Protein AF-A0A1A8N2X5-F1 (afdb_monomer)

Organism: NCBI:txid704102

Sequence (96 aa):
KPASFSGSKEWIGTFEASLVLDYLYDVPCKLVHVRGGGAELEQVAVEELHRHFEKHGSPVMMGGDRDNSSKGILGVCTGTNGSYLLVVDPHYFGSK

Structure (mmCIF, N/CA/C/O backbone):
data_AF-A0A1A8N2X5-F1
#
_entry.id   AF-A0A1A8N2X5-F1
#
loop_
_atom_site.group_PDB
_atom_site.id
_atom_site.type_symbol
_atom_site.label_atom_id
_atom_site.label_alt_id
_atom_site.label_comp_id
_atom_site.label_asym_id
_atom_site.label_entity_id
_atom_site.label_seq_id
_atom_site.pdbx_PDB_ins_code
_atom_site.Cartn_x
_atom_site.Cartn_y
_atom_site.Cartn_z
_atom_site.occupancy
_atom_site.B_iso_or_equiv
_atom_site.auth_seq_id
_atom_site.auth_comp_id
_atom_site.auth_asym_id
_atom_site.auth_atom_id
_atom_site.pdbx_PDB_model_num
ATOM 1 N N . LYS A 1 1 ? 10.037 8.384 -14.016 1.00 89.44 1 LYS A N 1
ATOM 2 C CA . LYS A 1 1 ? 11.401 7.923 -13.639 1.00 89.44 1 LYS A CA 1
ATOM 3 C C . LYS A 1 1 ? 12.298 7.975 -14.886 1.00 89.44 1 LYS A C 1
ATOM 5 O O . LYS A 1 1 ? 11.731 7.946 -15.975 1.00 89.44 1 LYS A O 1
ATOM 10 N N . PRO A 1 2 ? 13.633 8.120 -14.772 1.00 94.38 2 PRO A N 1
ATOM 11 C CA . PRO A 1 2 ? 14.536 8.115 -15.933 1.00 94.38 2 PRO A CA 1
ATOM 12 C C . PRO A 1 2 ? 14.490 6.772 -16.678 1.00 94.38 2 PRO A C 1
ATOM 14 O O . PRO A 1 2 ? 14.111 5.764 -16.091 1.00 94.38 2 PRO A O 1
ATOM 17 N N . ALA A 1 3 ? 14.905 6.735 -17.948 1.00 95.69 3 ALA A N 1
ATOM 18 C CA . ALA A 1 3 ? 14.885 5.501 -18.748 1.00 95.69 3 ALA A CA 1
ATOM 19 C C . ALA A 1 3 ? 15.712 4.360 -18.119 1.00 95.69 3 ALA A C 1
ATOM 21 O O . ALA A 1 3 ? 15.334 3.196 -18.218 1.00 95.69 3 ALA A O 1
ATOM 22 N N . SER A 1 4 ? 16.787 4.701 -17.399 1.00 96.25 4 SER A N 1
ATOM 23 C CA . SER A 1 4 ? 17.631 3.762 -16.646 1.00 96.25 4 SER A CA 1
ATOM 24 C C . SER A 1 4 ? 16.928 3.075 -15.470 1.00 96.25 4 SER A C 1
ATOM 26 O O . SER A 1 4 ? 17.472 2.128 -14.915 1.00 96.25 4 SER A O 1
ATOM 28 N N . PHE A 1 5 ? 15.747 3.553 -15.067 1.00 95.75 5 PHE A N 1
ATOM 29 C CA . PHE A 1 5 ? 14.949 2.938 -14.006 1.00 95.75 5 PHE A CA 1
ATOM 30 C C . PHE A 1 5 ? 1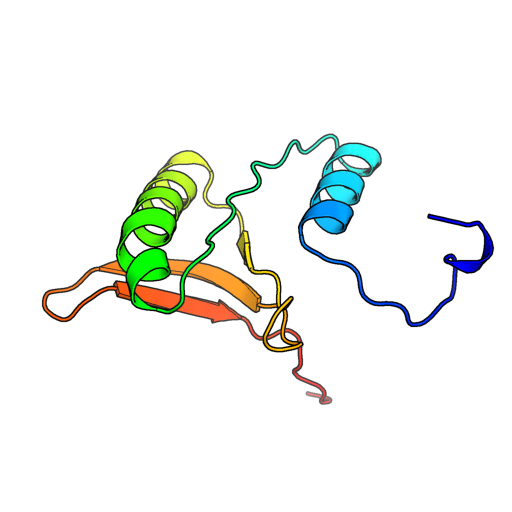4.387 1.577 -14.434 1.00 95.75 5 PHE A C 1
ATOM 32 O O . PHE A 1 5 ? 14.233 0.673 -13.619 1.00 95.75 5 PHE A O 1
ATOM 39 N N . SER A 1 6 ? 14.091 1.409 -15.726 1.00 95.12 6 SER A N 1
ATOM 40 C CA . SER A 1 6 ? 13.607 0.135 -16.250 1.00 95.12 6 SER A CA 1
ATOM 41 C C . SER A 1 6 ? 14.688 -0.939 -16.113 1.00 95.12 6 SER A C 1
ATOM 43 O O . SER A 1 6 ? 15.777 -0.802 -16.667 1.00 95.12 6 SER A O 1
ATOM 45 N N . GLY A 1 7 ? 14.382 -2.019 -15.391 1.00 94.88 7 GLY A N 1
ATOM 46 C CA . GLY A 1 7 ? 15.325 -3.108 -15.113 1.00 94.88 7 GLY A CA 1
ATOM 47 C C . GLY A 1 7 ? 16.303 -2.839 -13.962 1.00 94.88 7 GLY A C 1
ATOM 48 O O . GLY A 1 7 ? 17.190 -3.661 -13.726 1.00 94.88 7 GLY A O 1
ATOM 49 N N . SER A 1 8 ? 16.162 -1.722 -13.239 1.00 96.62 8 SER A N 1
ATOM 50 C CA . SER A 1 8 ? 16.957 -1.452 -12.038 1.00 96.62 8 SER A CA 1
ATOM 51 C C . SER A 1 8 ? 16.469 -2.276 -10.832 1.00 96.62 8 SER A C 1
ATOM 53 O O . SER A 1 8 ? 15.488 -3.016 -10.906 1.00 96.62 8 SER A O 1
ATOM 55 N N . LYS A 1 9 ? 17.184 -2.169 -9.704 1.00 95.00 9 LYS A N 1
ATOM 56 C CA . LYS A 1 9 ? 16.801 -2.752 -8.402 1.00 95.00 9 LYS A CA 1
ATOM 57 C C . LYS A 1 9 ? 16.345 -1.682 -7.404 1.00 95.00 9 LYS A C 1
ATOM 59 O O . LYS A 1 9 ? 16.422 -1.891 -6.197 1.00 95.00 9 LYS A O 1
ATOM 64 N N . GLU A 1 10 ? 15.960 -0.510 -7.900 1.00 93.12 10 GLU A N 1
ATOM 65 C CA . GLU A 1 10 ? 15.472 0.574 -7.052 1.00 93.12 10 GLU A CA 1
ATOM 66 C C . GLU A 1 10 ? 14.109 0.222 -6.451 1.00 93.12 10 GLU A C 1
ATOM 68 O O . GLU A 1 10 ? 13.270 -0.416 -7.090 1.00 93.12 10 GLU A O 1
ATOM 73 N N . TRP A 1 11 ? 13.877 0.658 -5.215 1.00 91.38 11 TRP A N 1
ATOM 74 C CA . TRP A 1 11 ? 12.579 0.512 -4.567 1.00 91.38 11 TRP A CA 1
ATOM 75 C C . TRP A 1 11 ? 11.565 1.528 -5.100 1.00 91.38 11 TRP A C 1
ATOM 77 O O . TRP A 1 11 ? 11.915 2.602 -5.599 1.00 91.38 11 TRP A O 1
ATOM 87 N N . ILE A 1 12 ? 10.289 1.183 -4.953 1.00 93.69 12 ILE A N 1
ATOM 88 C CA . ILE A 1 12 ? 9.154 2.075 -5.191 1.00 93.69 12 ILE A CA 1
ATOM 89 C C . ILE A 1 12 ? 8.345 2.238 -3.907 1.00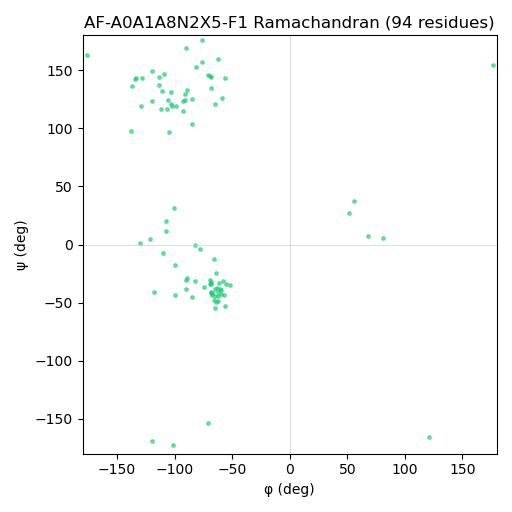 93.69 12 ILE A C 1
ATOM 91 O O . ILE A 1 12 ? 8.292 1.325 -3.081 1.00 93.69 12 ILE A O 1
ATOM 95 N N . GLY A 1 13 ? 7.717 3.399 -3.739 1.00 93.00 13 GLY A N 1
ATOM 96 C CA . GLY A 1 13 ? 6.844 3.686 -2.610 1.00 93.00 13 GLY A CA 1
ATOM 97 C C . GLY A 1 13 ? 5.362 3.576 -2.958 1.00 93.00 13 GLY A C 1
ATOM 98 O O . GLY A 1 13 ? 4.963 3.192 -4.059 1.00 93.00 13 GLY A O 1
ATOM 99 N N . THR A 1 14 ? 4.527 3.974 -1.999 1.00 93.88 14 THR A N 1
ATOM 100 C CA . THR A 1 14 ? 3.066 4.051 -2.160 1.00 93.88 14 THR A CA 1
ATOM 101 C C . THR A 1 14 ? 2.650 5.034 -3.251 1.00 93.88 14 THR A C 1
ATOM 103 O O . THR A 1 14 ? 1.668 4.790 -3.948 1.00 93.88 14 THR A O 1
ATOM 106 N N . PHE A 1 15 ? 3.408 6.120 -3.441 1.00 93.81 15 PHE A N 1
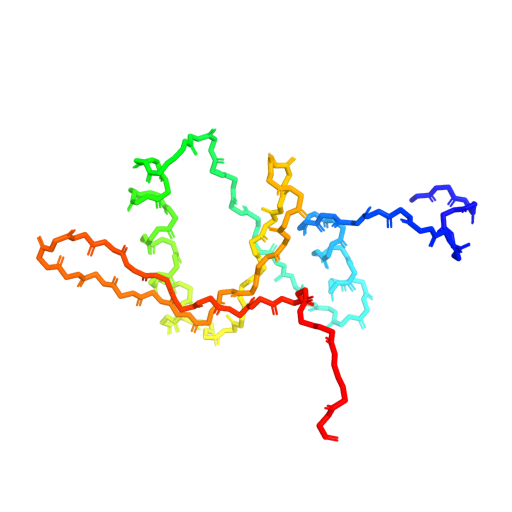ATOM 107 C CA . PHE A 1 15 ? 3.146 7.082 -4.508 1.00 93.81 15 PHE A CA 1
ATOM 108 C C . PHE A 1 15 ? 3.332 6.446 -5.889 1.00 93.81 15 PHE A C 1
ATOM 110 O O . PHE A 1 15 ? 2.391 6.430 -6.681 1.00 93.81 15 PHE A O 1
ATOM 117 N N . GLU A 1 16 ? 4.493 5.850 -6.176 1.00 95.81 16 GLU A N 1
ATOM 118 C CA . GLU A 1 16 ? 4.690 5.154 -7.450 1.00 95.81 16 GLU A CA 1
ATOM 119 C C . GLU A 1 16 ? 3.701 3.999 -7.649 1.00 95.81 16 GLU A C 1
ATOM 121 O O . GLU A 1 16 ? 3.187 3.842 -8.753 1.00 95.81 16 GLU A O 1
ATOM 126 N N . ALA A 1 17 ? 3.382 3.233 -6.599 1.00 95.19 17 ALA A N 1
ATOM 127 C CA . ALA A 1 17 ? 2.383 2.169 -6.683 1.00 95.19 17 ALA A CA 1
ATOM 128 C C . ALA A 1 17 ? 1.000 2.704 -7.097 1.00 95.19 17 ALA A C 1
ATOM 130 O O . ALA A 1 17 ? 0.358 2.115 -7.964 1.00 95.19 17 ALA A O 1
ATOM 131 N N . SER A 1 18 ? 0.569 3.847 -6.545 1.00 96.31 18 SER A N 1
ATOM 132 C CA . SER A 1 18 ? -0.694 4.483 -6.945 1.00 96.31 18 SER A CA 1
ATOM 133 C C . SER A 1 18 ? -0.704 4.917 -8.411 1.00 96.31 18 SER A C 1
ATOM 135 O O . SER A 1 18 ? -1.691 4.683 -9.099 1.00 96.31 18 SER A O 1
ATOM 137 N N . LEU A 1 19 ? 0.405 5.472 -8.912 1.00 96.50 19 LEU A N 1
ATOM 138 C CA . LEU A 1 19 ? 0.527 5.866 -10.318 1.00 96.50 19 LEU A CA 1
ATOM 139 C C . LEU A 1 19 ? 0.460 4.658 -11.258 1.00 96.50 19 LEU A C 1
ATOM 141 O O . LEU A 1 19 ? -0.123 4.749 -12.333 1.00 96.50 19 LEU A O 1
ATOM 145 N N . VAL A 1 20 ? 1.056 3.529 -10.867 1.00 96.31 20 VAL A N 1
ATOM 146 C CA . VAL A 1 20 ? 1.017 2.289 -11.656 1.00 96.31 20 VAL A CA 1
ATOM 147 C C . VAL A 1 20 ? -0.400 1.715 -11.710 1.00 96.31 20 VAL A C 1
ATOM 149 O O . VAL A 1 20 ? -0.828 1.278 -12.775 1.00 96.31 20 VAL A O 1
ATOM 152 N N . LEU A 1 21 ? -1.128 1.727 -10.589 1.00 96.88 21 LEU A N 1
ATOM 153 C CA . LEU A 1 21 ? -2.515 1.257 -10.534 1.00 96.88 21 LEU A CA 1
ATOM 154 C C . LEU A 1 21 ? -3.452 2.119 -11.386 1.00 96.88 21 LEU A C 1
ATOM 156 O O . LEU A 1 21 ? -4.249 1.575 -12.147 1.00 96.88 21 LEU A O 1
ATOM 160 N N . ASP A 1 22 ? -3.310 3.438 -11.304 1.00 96.81 22 ASP A N 1
ATOM 161 C CA . ASP A 1 22 ? -4.081 4.384 -12.110 1.00 96.81 22 ASP A CA 1
ATOM 162 C C . ASP A 1 22 ? -3.770 4.220 -13.608 1.00 96.81 22 ASP A C 1
ATOM 164 O O . ASP A 1 22 ? -4.661 4.000 -14.419 1.00 96.81 22 ASP A O 1
ATOM 168 N N . TYR A 1 23 ? -2.486 4.194 -13.981 1.00 96.50 23 TYR A N 1
ATOM 169 C CA . TYR A 1 23 ? -2.076 4.121 -15.385 1.00 96.50 23 TYR A CA 1
ATOM 170 C C . TYR A 1 23 ? -2.411 2.787 -16.069 1.00 96.50 23 TYR A C 1
ATOM 172 O O . TYR A 1 23 ? -2.790 2.776 -17.240 1.00 96.50 23 TYR A O 1
ATOM 180 N N . LEU A 1 24 ? -2.226 1.655 -15.380 1.00 97.12 24 LEU A N 1
ATOM 181 C CA . LEU A 1 24 ? -2.413 0.330 -15.985 1.00 97.12 24 LEU A CA 1
ATOM 182 C C . LEU A 1 24 ? -3.842 -0.198 -15.863 1.00 97.12 24 LEU A C 1
ATOM 184 O O . LEU A 1 24 ? -4.255 -1.000 -16.701 1.00 97.12 24 LEU A O 1
ATOM 188 N N . TYR A 1 25 ? -4.568 0.202 -14.818 1.00 96.38 25 TYR A N 1
ATOM 189 C CA . TYR A 1 25 ? -5.854 -0.401 -14.468 1.00 96.38 25 TYR A CA 1
ATOM 190 C C . TYR A 1 25 ? -6.979 0.616 -14.243 1.00 96.38 25 TYR A C 1
ATOM 192 O O . TYR A 1 25 ? -8.085 0.186 -13.926 1.00 96.38 25 TYR A O 1
ATOM 200 N N . ASP A 1 26 ? -6.727 1.920 -14.408 1.00 96.06 26 ASP A N 1
ATOM 201 C CA . ASP A 1 26 ? -7.705 2.994 -14.159 1.00 96.06 26 ASP A CA 1
ATOM 202 C C . ASP A 1 26 ? -8.278 2.933 -12.727 1.00 96.06 26 ASP A C 1
ATOM 204 O O . ASP A 1 26 ? -9.470 3.122 -12.478 1.00 96.06 26 ASP A O 1
ATOM 208 N N . VAL A 1 27 ? -7.413 2.585 -11.761 1.00 95.56 27 VAL A N 1
ATOM 209 C CA . VAL A 1 27 ? -7.765 2.478 -10.339 1.00 95.56 27 VAL A CA 1
ATOM 210 C C . VAL A 1 27 ? -7.202 3.681 -9.573 1.00 95.56 27 VAL A C 1
ATOM 212 O O . VAL A 1 27 ? -6.046 3.644 -9.130 1.00 95.56 27 VAL A O 1
ATOM 215 N N . PRO A 1 28 ? -8.010 4.732 -9.338 1.00 92.88 28 PRO A N 1
ATOM 216 C CA . PRO A 1 28 ? -7.567 5.879 -8.563 1.00 92.88 28 PRO A CA 1
ATOM 217 C C . PRO A 1 28 ? -7.378 5.487 -7.095 1.00 92.88 28 PRO A C 1
ATOM 219 O O . PRO A 1 28 ? -8.232 4.850 -6.474 1.00 92.88 28 PRO A O 1
ATOM 222 N N . CYS A 1 29 ? -6.259 5.910 -6.512 1.00 94.56 29 CYS A N 1
ATOM 223 C CA . CYS A 1 29 ? -5.902 5.597 -5.131 1.00 94.56 29 CYS A CA 1
ATOM 224 C C . CYS A 1 29 ? -5.906 6.856 -4.252 1.00 94.56 29 CYS A C 1
ATOM 226 O O . CYS A 1 29 ? -5.469 7.928 -4.668 1.00 94.56 29 CYS A O 1
ATOM 228 N N . LYS A 1 30 ? -6.332 6.716 -2.990 1.00 93.50 30 LYS A N 1
ATOM 229 C CA . LYS A 1 30 ? -6.164 7.756 -1.963 1.00 93.50 30 LYS A CA 1
ATOM 230 C C . LYS A 1 30 ? -4.845 7.529 -1.230 1.00 93.50 30 LYS A C 1
ATOM 232 O O . LYS A 1 30 ? -4.638 6.470 -0.645 1.00 93.50 30 LYS A O 1
ATOM 237 N N . LEU A 1 31 ? -3.984 8.543 -1.200 1.00 92.69 31 LEU A N 1
ATOM 238 C CA . LEU A 1 31 ? -2.776 8.531 -0.376 1.00 92.69 31 LEU A CA 1
ATOM 239 C C . LEU A 1 31 ? -3.062 9.181 0.977 1.00 92.69 31 LEU A C 1
ATOM 241 O O . LEU A 1 31 ? -3.496 10.330 1.045 1.00 92.69 31 LEU A O 1
ATOM 245 N N . VAL A 1 32 ? -2.804 8.439 2.052 1.00 90.00 32 VAL A N 1
ATOM 246 C CA . VAL A 1 32 ? -2.900 8.926 3.432 1.00 90.00 32 VAL A CA 1
ATOM 247 C C . VAL A 1 32 ? -1.492 8.987 4.002 1.00 90.00 32 VAL A C 1
ATOM 249 O O . VAL A 1 32 ? -0.807 7.971 4.103 1.00 90.00 32 VAL A O 1
ATOM 252 N N . HIS A 1 33 ? -1.043 10.193 4.334 1.00 86.31 33 HIS A N 1
ATOM 253 C CA . HIS A 1 33 ? 0.287 10.416 4.881 1.00 86.31 33 HIS A CA 1
ATOM 254 C C . HIS A 1 33 ? 0.210 10.548 6.404 1.00 86.31 33 HIS A C 1
ATOM 256 O O . HIS A 1 33 ? -0.441 11.457 6.910 1.00 86.31 33 HIS A O 1
ATOM 262 N N . VAL A 1 34 ? 0.893 9.652 7.115 1.00 82.00 34 VAL A N 1
ATOM 263 C CA . VAL A 1 34 ? 0.967 9.623 8.582 1.00 82.00 34 VAL A CA 1
ATOM 264 C C . VAL A 1 34 ? 2.363 10.101 8.978 1.00 82.00 34 VAL A C 1
ATOM 266 O O . VAL A 1 34 ? 3.354 9.492 8.571 1.00 82.00 34 VAL A O 1
ATOM 269 N N . ARG A 1 35 ? 2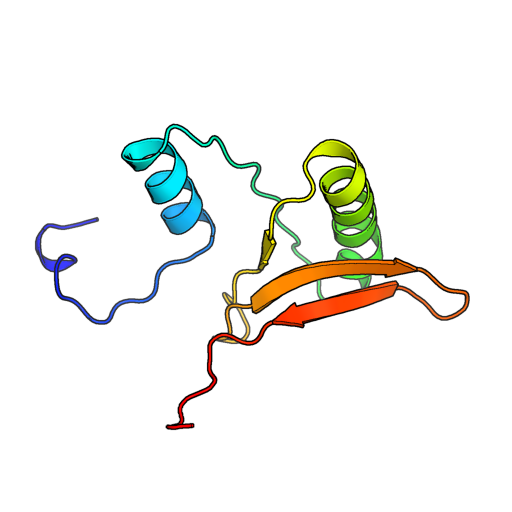.470 11.228 9.694 1.00 70.94 35 ARG A N 1
ATOM 270 C CA . ARG A 1 35 ? 3.768 11.891 9.949 1.00 70.94 35 ARG A CA 1
ATOM 271 C C . ARG A 1 35 ? 4.450 11.390 11.226 1.00 70.94 35 ARG A C 1
ATOM 273 O O . ARG A 1 35 ? 5.689 11.358 11.294 1.00 70.94 35 ARG A O 1
ATOM 280 N N . GLY A 1 36 ? 3.658 10.989 12.212 1.00 61.59 36 GLY A N 1
ATOM 281 C CA . GLY A 1 36 ? 4.089 10.531 13.529 1.00 61.59 36 GLY A CA 1
ATOM 282 C C . GLY A 1 36 ? 4.331 9.027 13.627 1.00 61.59 36 GLY A C 1
ATOM 283 O O . GLY A 1 36 ? 4.019 8.256 12.724 1.00 61.59 36 GLY A O 1
ATOM 284 N N . GLY A 1 37 ? 4.940 8.615 14.743 1.00 65.56 37 GLY A N 1
ATOM 285 C CA . GLY A 1 37 ? 5.083 7.205 15.117 1.00 65.56 37 GLY A CA 1
ATOM 286 C C . GLY A 1 37 ? 3.748 6.568 15.535 1.00 65.56 37 GLY A C 1
ATOM 287 O O . GLY A 1 37 ? 2.677 7.022 15.138 1.00 65.56 37 GLY A O 1
ATOM 288 N N . GLY A 1 38 ? 3.800 5.533 16.381 1.00 63.06 38 GLY A N 1
ATOM 289 C CA . GLY A 1 38 ? 2.627 4.712 16.732 1.00 63.06 38 GLY A CA 1
ATOM 290 C C . GLY A 1 38 ? 1.380 5.480 17.205 1.00 63.06 38 GLY A C 1
ATOM 291 O O . GLY A 1 38 ? 0.273 5.099 16.848 1.00 63.06 38 GLY A O 1
ATOM 292 N N . ALA A 1 39 ? 1.540 6.595 17.927 1.00 65.06 39 ALA A N 1
ATOM 293 C CA . ALA A 1 39 ? 0.409 7.368 18.455 1.00 65.06 39 ALA A CA 1
ATOM 294 C C . ALA A 1 39 ? -0.424 8.092 17.375 1.00 65.06 39 ALA A C 1
ATOM 296 O O . ALA A 1 39 ? -1.637 8.218 17.516 1.00 65.06 39 ALA A O 1
ATOM 297 N N . GLU A 1 40 ? 0.198 8.558 16.286 1.00 65.50 40 GLU A N 1
ATOM 298 C CA . GLU A 1 40 ? -0.525 9.225 15.185 1.00 65.50 40 GLU A CA 1
ATOM 299 C C . GLU A 1 40 ? -1.139 8.198 14.223 1.00 65.50 40 GLU A C 1
ATOM 301 O O . GLU A 1 40 ? -2.223 8.418 13.679 1.00 65.50 40 GLU A O 1
ATOM 306 N N . LEU A 1 41 ? -0.481 7.040 14.074 1.00 67.50 41 LEU A N 1
ATOM 307 C CA . LEU A 1 41 ? -1.037 5.884 13.373 1.00 67.50 41 LEU A CA 1
ATOM 308 C C . LEU A 1 41 ? -2.364 5.450 14.012 1.00 67.50 41 LEU A C 1
ATOM 310 O O . LEU A 1 41 ? -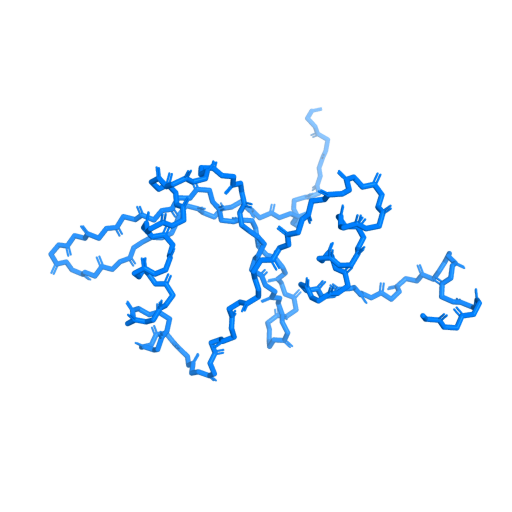3.334 5.198 13.301 1.00 67.50 41 LEU A O 1
ATOM 314 N N . GLU A 1 42 ? -2.423 5.412 15.343 1.00 68.56 42 GLU A N 1
ATOM 315 C CA . GLU A 1 42 ? -3.622 4.991 16.066 1.00 68.56 42 GLU A CA 1
ATOM 316 C C . GLU A 1 42 ? -4.790 5.978 15.933 1.00 68.56 42 GLU A C 1
ATOM 318 O O . GLU A 1 42 ? -5.936 5.548 15.865 1.00 68.56 42 GLU A O 1
ATOM 323 N N . GLN A 1 43 ? -4.525 7.284 15.844 1.00 70.38 43 GLN A N 1
ATOM 324 C CA . GLN A 1 43 ? -5.592 8.288 15.766 1.00 70.38 43 GLN A CA 1
ATOM 325 C C . GLN A 1 43 ? -6.106 8.517 14.343 1.00 70.38 43 GLN A C 1
ATOM 327 O O . GLN A 1 43 ? -7.312 8.587 14.138 1.00 70.38 43 GLN A O 1
ATOM 332 N N . VAL A 1 44 ? -5.215 8.640 13.354 1.00 75.44 44 VAL A N 1
ATOM 333 C CA . VAL A 1 44 ? -5.610 9.054 11.995 1.00 75.44 44 VAL A CA 1
ATOM 334 C C . VAL A 1 44 ? -5.733 7.861 11.055 1.00 75.44 44 VAL A C 1
ATOM 336 O O . VAL A 1 44 ? -6.682 7.771 10.276 1.00 75.44 44 VAL A O 1
ATOM 339 N N . ALA A 1 45 ? -4.781 6.927 11.102 1.00 81.38 45 ALA A N 1
ATOM 340 C CA . ALA A 1 45 ? -4.766 5.832 10.138 1.00 81.38 45 ALA A CA 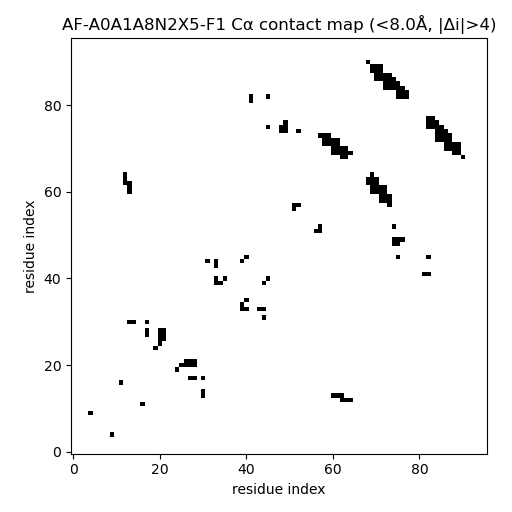1
ATOM 341 C C . ALA A 1 45 ? -5.854 4.797 10.436 1.00 81.38 45 ALA A C 1
ATOM 343 O O . ALA A 1 45 ? -6.456 4.276 9.506 1.00 81.38 45 ALA A O 1
ATOM 344 N N . VAL A 1 46 ? -6.136 4.517 11.710 1.00 88.75 46 VAL A N 1
ATOM 345 C CA . VAL A 1 46 ? -7.149 3.529 12.112 1.00 88.75 46 VAL A CA 1
ATOM 346 C C . VAL A 1 46 ? -8.548 3.923 11.642 1.00 88.75 46 VAL A C 1
ATOM 348 O O . VAL A 1 46 ? -9.232 3.095 11.046 1.00 88.75 46 VAL A O 1
ATOM 351 N N . GLU A 1 47 ? -8.969 5.170 11.865 1.00 90.19 47 GLU A N 1
ATOM 352 C CA . GLU A 1 47 ? -10.292 5.644 11.434 1.00 90.19 47 GLU A CA 1
ATOM 353 C C . GLU A 1 47 ? -10.436 5.581 9.906 1.00 90.19 47 GLU A C 1
ATOM 355 O O . GLU A 1 47 ? -11.429 5.076 9.376 1.00 90.19 47 GLU A O 1
ATOM 360 N N . GLU A 1 48 ? -9.406 6.022 9.180 1.00 92.00 48 GLU A N 1
ATOM 361 C CA . GLU A 1 48 ? -9.383 5.940 7.720 1.00 92.00 48 GLU A CA 1
ATOM 362 C C . GLU A 1 48 ? -9.403 4.494 7.214 1.00 92.00 48 GLU A C 1
ATOM 364 O O . GLU A 1 48 ? -10.075 4.210 6.221 1.00 92.00 48 GLU A O 1
ATOM 369 N N . LEU A 1 49 ? -8.716 3.575 7.898 1.00 93.62 49 LEU A N 1
ATOM 370 C CA . LEU A 1 49 ? -8.716 2.155 7.557 1.00 93.62 49 LEU A CA 1
ATOM 371 C C . LEU A 1 49 ? -10.085 1.516 7.800 1.00 93.62 49 LEU A C 1
ATOM 373 O O . LEU A 1 49 ? -10.548 0.793 6.922 1.00 93.62 49 LEU A O 1
ATOM 377 N N . HIS A 1 50 ? -10.757 1.806 8.921 1.00 95.00 50 HIS A N 1
ATOM 378 C CA . HIS A 1 50 ? -12.118 1.308 9.177 1.00 95.00 50 HIS A CA 1
ATOM 379 C C . HIS A 1 50 ? -13.054 1.727 8.047 1.00 95.00 50 HIS A C 1
ATOM 381 O O . HIS A 1 50 ? -13.645 0.885 7.373 1.00 95.00 50 HIS A O 1
ATOM 387 N N . ARG A 1 51 ? -13.075 3.027 7.739 1.00 94.88 51 ARG A N 1
ATOM 388 C CA . ARG A 1 51 ? -13.897 3.581 6.660 1.00 94.88 51 ARG A CA 1
ATOM 389 C C . ARG A 1 51 ? -13.548 2.993 5.289 1.00 94.88 51 ARG A C 1
ATOM 391 O O . ARG A 1 51 ? -14.434 2.783 4.459 1.00 94.88 51 ARG A O 1
ATOM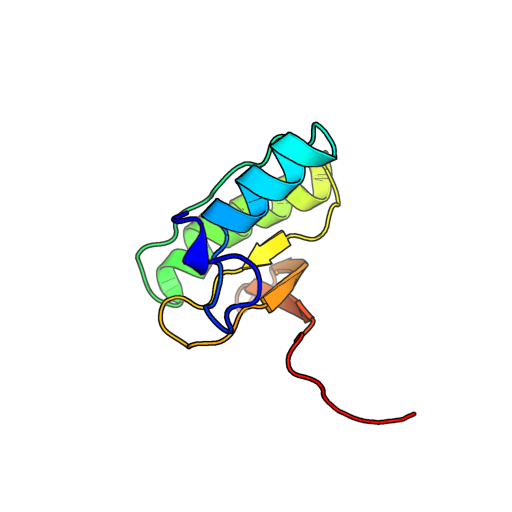 398 N N . HIS A 1 52 ? -12.265 2.748 5.022 1.00 96.00 52 HIS A N 1
ATOM 399 C CA . HIS A 1 52 ? -11.805 2.135 3.774 1.00 96.00 52 HIS A CA 1
ATOM 400 C C . HIS A 1 52 ? -12.290 0.691 3.637 1.00 96.00 52 HIS A C 1
ATOM 402 O O . HIS A 1 52 ? -12.833 0.331 2.592 1.00 96.00 52 HIS A O 1
ATOM 408 N N . PHE A 1 53 ? -12.135 -0.130 4.675 1.00 96.69 53 PHE A N 1
ATOM 409 C CA . PHE A 1 53 ? -12.561 -1.528 4.624 1.00 96.69 53 PHE A CA 1
ATOM 410 C C . PHE A 1 53 ? -14.086 -1.676 4.596 1.00 96.69 53 PHE A C 1
ATOM 412 O O . PHE A 1 53 ? -14.575 -2.583 3.931 1.00 96.69 53 PHE A O 1
ATOM 419 N N . GLU A 1 54 ? -14.834 -0.756 5.209 1.00 96.44 54 GLU A N 1
ATOM 420 C CA . GLU A 1 54 ? -16.298 -0.714 5.102 1.00 96.44 54 GLU A CA 1
ATOM 421 C C . GLU A 1 54 ? -16.784 -0.331 3.696 1.00 96.44 54 GLU A C 1
ATOM 423 O O . GLU A 1 54 ? -17.741 -0.913 3.189 1.00 96.44 54 GLU A O 1
ATOM 428 N N . LYS A 1 55 ? -16.144 0.657 3.054 1.00 96.00 55 LYS A N 1
ATOM 429 C CA . LYS A 1 55 ? -16.617 1.210 1.775 1.00 96.00 55 LYS A CA 1
ATOM 430 C C . LYS A 1 55 ? -16.053 0.503 0.541 1.00 96.00 55 LYS A C 1
ATOM 432 O O . LYS A 1 55 ? -16.749 0.390 -0.466 1.00 96.00 55 LYS A O 1
ATOM 437 N N . HIS A 1 56 ? -14.783 0.111 0.587 1.00 94.69 56 HIS A N 1
ATOM 438 C CA . HIS A 1 56 ? -14.030 -0.391 -0.565 1.00 94.69 56 HIS A CA 1
ATOM 439 C C . HIS A 1 56 ? -13.566 -1.836 -0.377 1.00 94.69 56 HIS A C 1
ATOM 441 O O . HIS A 1 56 ? -13.611 -2.612 -1.327 1.00 94.69 56 HIS A O 1
ATOM 447 N N . GLY A 1 57 ? -13.106 -2.198 0.825 1.00 93.44 57 GLY A N 1
ATOM 448 C CA . GLY A 1 57 ? -12.701 -3.572 1.152 1.00 93.44 57 GLY A CA 1
ATOM 449 C C . GLY A 1 57 ? -11.438 -4.076 0.436 1.00 93.44 57 GLY A C 1
ATOM 450 O O . GLY A 1 57 ? -11.114 -5.257 0.537 1.00 93.44 57 GLY A O 1
ATOM 451 N N . SER A 1 58 ? -10.718 -3.219 -0.293 1.00 95.69 58 SER A N 1
ATOM 452 C CA . SER A 1 58 ? -9.493 -3.604 -1.000 1.00 95.69 58 SER A CA 1
ATOM 453 C C . SER A 1 58 ? -8.268 -3.631 -0.071 1.00 95.69 58 SER A C 1
ATOM 455 O O . SER A 1 58 ? -8.225 -2.872 0.903 1.00 95.69 58 SER A O 1
ATOM 457 N N . PRO A 1 59 ? -7.238 -4.449 -0.373 1.00 95.88 59 PRO A N 1
ATOM 458 C CA . PRO A 1 59 ? -5.961 -4.407 0.337 1.00 95.88 59 PRO A CA 1
ATOM 459 C C . PRO A 1 59 ? -5.325 -3.013 0.303 1.00 95.88 59 PRO A C 1
ATOM 461 O O . PRO A 1 59 ? -5.378 -2.324 -0.717 1.00 95.88 59 PRO A O 1
ATOM 464 N N . VAL A 1 60 ? -4.670 -2.622 1.396 1.00 95.88 60 VAL A N 1
ATOM 465 C CA . VAL A 1 60 ? -3.985 -1.327 1.517 1.00 95.88 60 VAL A CA 1
ATOM 466 C C . VAL A 1 60 ? -2.477 -1.539 1.565 1.00 95.88 60 VAL A C 1
ATOM 468 O O . VAL A 1 60 ? -1.981 -2.353 2.340 1.00 95.88 60 VAL A O 1
ATOM 471 N N . MET A 1 61 ? -1.723 -0.785 0.766 1.00 94.81 61 MET A N 1
ATOM 472 C CA . MET A 1 61 ? -0.264 -0.745 0.872 1.00 94.81 61 MET A CA 1
ATOM 473 C C . MET A 1 61 ? 0.156 0.265 1.943 1.00 94.81 61 MET A C 1
ATOM 475 O O . MET A 1 61 ? -0.175 1.447 1.856 1.00 94.81 61 MET A O 1
ATOM 479 N N . MET A 1 62 ? 0.946 -0.183 2.915 1.00 91.94 62 MET A N 1
ATOM 480 C CA . MET A 1 62 ? 1.658 0.673 3.858 1.00 91.94 62 MET A CA 1
ATOM 481 C C . MET A 1 62 ? 3.127 0.761 3.433 1.00 91.94 62 MET A C 1
ATOM 483 O O . MET A 1 62 ? 3.823 -0.252 3.327 1.00 91.94 62 MET A O 1
ATOM 487 N N . GLY A 1 63 ? 3.579 1.980 3.134 1.00 88.25 63 GLY A N 1
ATOM 488 C CA . GLY A 1 63 ? 4.948 2.243 2.692 1.00 88.25 63 GLY A CA 1
ATOM 489 C C . GLY A 1 63 ? 5.963 2.080 3.823 1.00 88.25 63 GLY A C 1
ATOM 490 O O . GLY A 1 63 ? 5.669 2.413 4.968 1.00 88.25 63 GLY A O 1
ATOM 491 N N . GLY A 1 64 ? 7.159 1.603 3.478 1.00 77.88 64 GLY A N 1
ATOM 492 C CA . GLY A 1 64 ? 8.246 1.343 4.423 1.00 77.88 64 GLY A CA 1
ATOM 493 C C . GLY A 1 64 ? 9.323 2.427 4.477 1.00 77.88 64 GLY A C 1
ATOM 494 O O . GLY A 1 64 ? 10.491 2.111 4.659 1.00 77.88 64 GLY A O 1
ATOM 495 N N . ASP A 1 65 ? 8.968 3.695 4.249 1.00 72.12 65 ASP A N 1
ATOM 496 C CA . ASP A 1 65 ? 9.935 4.793 4.038 1.00 72.12 65 ASP A CA 1
ATOM 497 C C . ASP A 1 65 ? 10.959 4.942 5.183 1.00 72.12 65 ASP A C 1
ATOM 499 O O . ASP A 1 65 ? 12.125 5.245 4.955 1.00 72.12 65 ASP A O 1
ATOM 503 N N . ARG A 1 66 ? 10.547 4.674 6.430 1.00 68.69 66 ARG A N 1
ATOM 504 C CA . ARG A 1 66 ? 11.424 4.769 7.613 1.00 68.69 66 ARG A CA 1
ATOM 505 C C . ARG A 1 66 ? 11.985 3.435 8.101 1.00 68.69 66 ARG A C 1
ATOM 507 O O . ARG A 1 66 ? 12.930 3.443 8.885 1.00 68.69 66 ARG A O 1
ATOM 514 N N . ASP A 1 67 ? 11.400 2.311 7.700 1.00 74.38 67 ASP A N 1
ATOM 515 C CA . ASP A 1 67 ? 11.716 0.980 8.237 1.00 74.38 67 ASP A CA 1
ATOM 516 C C . ASP A 1 67 ? 12.196 -0.014 7.164 1.00 74.38 67 ASP A C 1
ATOM 518 O O . ASP A 1 67 ? 12.426 -1.184 7.468 1.00 74.38 67 ASP A O 1
ATOM 522 N N . ASN A 1 68 ? 12.369 0.451 5.921 1.00 80.12 68 ASN A N 1
ATOM 523 C CA . ASN A 1 68 ? 12.723 -0.336 4.739 1.00 80.12 68 ASN A CA 1
ATOM 524 C C . ASN A 1 68 ? 11.812 -1.557 4.522 1.00 80.12 68 ASN A C 1
ATOM 526 O O . ASN A 1 68 ? 12.246 -2.560 3.959 1.00 80.12 68 ASN A O 1
ATOM 530 N N . SER A 1 69 ? 10.562 -1.495 4.988 1.00 84.06 69 SER A N 1
ATOM 531 C CA . SER A 1 69 ? 9.656 -2.639 5.004 1.00 84.06 69 SER A CA 1
ATOM 532 C C . SER A 1 69 ? 8.251 -2.228 4.570 1.00 84.06 69 SER A C 1
ATOM 534 O O . SER A 1 69 ? 7.434 -1.742 5.356 1.00 84.06 69 SER A O 1
ATOM 536 N N . SER A 1 70 ? 7.935 -2.449 3.293 1.00 91.62 70 SER A N 1
ATOM 537 C CA . SER A 1 70 ? 6.557 -2.320 2.812 1.00 91.62 70 SER A CA 1
ATOM 538 C C . SER A 1 70 ? 5.678 -3.428 3.388 1.00 91.62 70 SER A C 1
ATOM 540 O O . SER A 1 70 ? 6.127 -4.566 3.511 1.00 91.62 70 SER A O 1
ATOM 542 N N . LYS A 1 71 ? 4.421 -3.114 3.694 1.00 93.81 71 LYS A N 1
ATOM 543 C CA . LYS A 1 71 ? 3.464 -4.049 4.298 1.00 93.81 71 LYS A CA 1
ATOM 544 C C . LYS A 1 71 ? 2.129 -3.985 3.564 1.00 93.81 71 LYS A C 1
ATOM 546 O O . LYS A 1 71 ? 1.693 -2.905 3.167 1.00 93.81 71 LYS A O 1
ATOM 551 N N . GLY A 1 72 ? 1.468 -5.127 3.409 1.00 95.38 72 GLY A N 1
ATOM 552 C CA . GLY A 1 72 ? 0.067 -5.186 2.999 1.00 95.38 72 GLY A CA 1
ATOM 553 C C . GLY A 1 72 ? -0.832 -5.183 4.231 1.00 95.38 72 GLY A C 1
ATOM 554 O O . GLY A 1 72 ? -0.624 -5.980 5.136 1.00 95.38 72 GLY A O 1
ATOM 555 N N . ILE A 1 73 ? -1.829 -4.311 4.285 1.00 95.50 73 ILE A N 1
ATOM 556 C CA . ILE A 1 73 ? -2.835 -4.282 5.348 1.00 95.50 73 ILE A CA 1
ATOM 557 C C . ILE A 1 73 ? -4.134 -4.848 4.781 1.00 95.50 73 ILE A C 1
ATOM 559 O O . ILE A 1 73 ? -4.641 -4.361 3.769 1.00 95.50 73 ILE A O 1
ATOM 563 N N . LEU A 1 74 ? -4.664 -5.882 5.435 1.00 97.06 74 LEU A N 1
ATOM 564 C CA . LEU A 1 74 ? -5.904 -6.562 5.042 1.00 97.06 74 LEU A CA 1
ATOM 565 C C . LEU A 1 74 ? -7.070 -6.307 5.997 1.00 97.06 74 LEU A C 1
ATOM 567 O O . LEU A 1 74 ? -8.188 -6.734 5.727 1.00 97.06 74 LEU A O 1
ATOM 571 N N . GLY A 1 75 ? -6.818 -5.645 7.120 1.00 95.50 75 GLY A N 1
ATOM 572 C CA . GLY A 1 75 ? -7.859 -5.349 8.085 1.00 95.50 75 GLY A CA 1
ATOM 573 C C . GLY A 1 75 ? -7.353 -4.514 9.245 1.00 95.50 75 GLY A C 1
ATOM 574 O O . GLY A 1 75 ? -6.148 -4.423 9.498 1.00 95.50 75 GLY A O 1
ATOM 575 N N . VAL A 1 76 ? -8.309 -3.933 9.957 1.00 94.81 76 VAL A N 1
ATOM 576 C CA . VAL A 1 76 ? -8.108 -3.185 11.193 1.00 94.81 76 VAL A CA 1
ATOM 577 C C . VAL A 1 76 ? -9.156 -3.631 12.209 1.00 94.81 76 VAL A C 1
ATOM 579 O O . VAL A 1 76 ? -10.293 -3.935 11.854 1.00 94.81 76 VAL A O 1
ATOM 582 N N . CYS A 1 77 ? -8.764 -3.710 13.474 1.00 93.69 77 CYS A N 1
ATOM 583 C CA . CYS A 1 77 ? -9.648 -4.017 14.590 1.00 93.69 77 CYS A CA 1
ATOM 584 C C . CYS A 1 77 ? -9.319 -3.080 15.748 1.00 93.69 77 CYS A C 1
ATOM 586 O O . CYS A 1 77 ? -8.146 -2.876 16.050 1.00 93.69 77 CYS A O 1
ATOM 588 N N . THR A 1 78 ? -10.333 -2.534 16.412 1.00 92.00 78 THR A N 1
ATOM 589 C CA . THR A 1 78 ? -10.154 -1.682 17.593 1.00 92.00 78 THR A CA 1
ATOM 590 C C . THR A 1 78 ? -10.857 -2.328 18.777 1.00 92.00 78 THR A C 1
ATOM 592 O O . THR A 1 78 ? -12.046 -2.633 18.710 1.00 92.00 78 THR A O 1
ATOM 595 N N . GLY A 1 79 ? -10.104 -2.567 19.850 1.00 88.69 79 GLY A N 1
ATOM 596 C CA . GLY A 1 79 ? -10.597 -3.127 21.106 1.00 88.69 79 GLY A CA 1
ATOM 597 C C . GLY A 1 79 ? -10.377 -2.173 22.279 1.00 88.69 79 GLY A C 1
ATOM 598 O O . GLY A 1 79 ? -9.984 -1.023 22.108 1.00 88.69 79 GLY A O 1
ATOM 599 N N . THR A 1 80 ? -10.583 -2.665 23.502 1.00 87.56 80 THR A N 1
ATOM 600 C CA . THR A 1 80 ? -10.419 -1.860 24.729 1.00 87.56 80 THR A CA 1
ATOM 601 C C . THR A 1 80 ? -8.987 -1.380 24.961 1.00 87.56 80 THR A C 1
ATOM 603 O O . THR A 1 80 ? -8.782 -0.384 25.645 1.00 87.56 80 THR A O 1
ATOM 606 N N . ASN A 1 81 ? -8.003 -2.094 24.408 1.00 85.06 81 ASN A N 1
ATOM 607 C CA . ASN A 1 81 ? -6.578 -1.885 24.671 1.00 85.06 81 ASN A CA 1
ATOM 608 C C . ASN A 1 81 ? -5.840 -1.234 23.489 1.00 85.06 81 ASN A C 1
ATOM 610 O O . ASN A 1 81 ? -4.611 -1.228 23.482 1.00 85.06 81 ASN A O 1
ATOM 614 N N . GLY A 1 82 ? -6.577 -0.733 22.495 1.00 86.75 82 GLY A N 1
ATOM 615 C CA . GLY A 1 82 ? -6.024 -0.083 21.310 1.00 86.75 82 GLY A CA 1
ATOM 616 C C . GLY A 1 82 ? -6.424 -0.761 20.004 1.00 86.75 82 GLY A C 1
ATOM 617 O O . GLY A 1 82 ? -7.354 -1.577 19.950 1.00 86.75 82 GLY A O 1
ATOM 618 N N . SER A 1 83 ? -5.718 -0.389 18.939 1.00 90.25 83 SER A N 1
ATOM 619 C CA . SER A 1 83 ? -5.994 -0.854 17.578 1.00 90.25 83 SER A CA 1
ATOM 620 C C . SER A 1 83 ? -4.941 -1.821 17.040 1.00 90.25 83 SER A C 1
ATOM 622 O O . SER A 1 83 ? -3.750 -1.713 17.320 1.00 90.25 83 SER A O 1
ATOM 624 N N . TYR A 1 84 ? -5.395 -2.764 16.220 1.00 91.31 84 TYR A N 1
ATOM 625 C CA . TYR A 1 84 ? -4.614 -3.861 15.665 1.00 91.31 84 TYR A CA 1
ATOM 626 C C . TYR A 1 84 ? -4.784 -3.906 14.152 1.00 91.31 84 TYR A C 1
ATOM 628 O O . TYR A 1 84 ? -5.878 -3.678 13.634 1.00 91.31 84 TYR A O 1
ATOM 636 N N . LEU A 1 85 ? -3.706 -4.244 13.447 1.00 93.06 85 LEU A N 1
ATOM 637 C CA . LEU A 1 85 ? -3.694 -4.381 11.994 1.00 93.06 85 LEU A CA 1
ATOM 638 C C . LEU A 1 85 ? -3.459 -5.838 11.604 1.00 93.06 85 LEU A C 1
ATOM 640 O O . LEU A 1 85 ? -2.577 -6.501 12.151 1.00 93.06 85 LEU A O 1
ATOM 644 N N . LEU A 1 86 ? -4.214 -6.314 10.617 1.00 95.81 86 LEU A N 1
ATOM 645 C CA . LEU A 1 86 ? -3.926 -7.577 9.948 1.00 95.81 86 LEU A CA 1
ATOM 646 C C . LEU A 1 86 ? -2.908 -7.314 8.837 1.00 95.81 86 LEU A C 1
ATOM 648 O O . LEU A 1 86 ? -3.253 -6.765 7.788 1.00 95.81 86 LEU A O 1
ATOM 652 N N . VAL A 1 87 ? -1.654 -7.686 9.093 1.00 95.00 87 VAL A N 1
ATOM 653 C CA . VAL A 1 87 ? -0.513 -7.397 8.219 1.00 95.00 87 VAL A CA 1
ATOM 654 C C . VAL A 1 87 ? -0.105 -8.634 7.420 1.00 95.00 87 VAL A C 1
ATOM 656 O O . VAL A 1 87 ? 0.103 -9.708 7.979 1.00 95.00 87 VAL A O 1
ATOM 659 N N . VAL A 1 88 ? 0.065 -8.457 6.113 1.00 95.75 88 VAL A N 1
ATOM 660 C CA . VAL A 1 88 ? 0.735 -9.387 5.204 1.00 95.75 88 VAL A CA 1
ATOM 661 C C . VAL A 1 88 ? 2.125 -8.847 4.910 1.00 95.75 88 VAL A C 1
ATOM 663 O O . VAL A 1 88 ? 2.280 -7.738 4.391 1.00 95.75 88 VAL A O 1
ATOM 666 N N . ASP A 1 89 ? 3.129 -9.647 5.243 1.00 94.44 89 ASP A N 1
ATOM 667 C CA . ASP A 1 89 ? 4.529 -9.311 5.032 1.00 94.44 89 ASP A CA 1
ATOM 668 C C . ASP A 1 89 ? 5.014 -9.850 3.667 1.00 94.44 89 ASP A C 1
ATOM 670 O O . ASP A 1 89 ? 5.048 -11.070 3.472 1.00 94.44 89 ASP A O 1
ATOM 674 N N . PRO A 1 90 ? 5.381 -8.977 2.707 1.00 93.62 90 PRO A N 1
ATOM 675 C CA . PRO A 1 90 ? 5.851 -9.394 1.389 1.00 93.62 90 PRO A CA 1
ATOM 676 C C . PRO A 1 90 ? 7.311 -9.877 1.373 1.00 93.62 90 PRO A C 1
ATOM 678 O O . PRO A 1 90 ? 7.779 -10.314 0.326 1.00 93.62 90 PRO A O 1
ATOM 681 N N . HIS A 1 91 ? 8.048 -9.809 2.488 1.00 92.88 91 HIS A N 1
ATOM 682 C CA . HIS A 1 91 ? 9.467 -10.191 2.545 1.00 92.88 91 HIS A CA 1
ATOM 683 C C . HIS A 1 91 ? 9.690 -11.700 2.706 1.00 92.88 91 HIS A C 1
ATOM 685 O O . HIS A 1 91 ? 10.837 -12.148 2.764 1.00 92.88 91 HIS A O 1
ATOM 691 N N . TYR A 1 92 ? 8.623 -12.502 2.786 1.00 92.12 92 TYR A N 1
ATOM 692 C CA . TYR A 1 92 ? 8.754 -13.954 2.821 1.00 92.12 92 TYR A CA 1
ATOM 693 C C . TYR A 1 92 ? 9.475 -14.472 1.567 1.00 92.12 92 TYR A C 1
ATOM 695 O O . TYR A 1 92 ? 9.051 -14.232 0.437 1.00 92.12 92 TYR A O 1
ATOM 703 N N . PHE A 1 93 ? 10.539 -15.245 1.783 1.00 91.69 93 PHE A N 1
ATOM 704 C CA . PHE A 1 93 ? 11.279 -15.945 0.740 1.00 91.69 93 PHE A CA 1
ATOM 705 C C . PHE A 1 93 ? 11.424 -17.418 1.129 1.00 91.69 93 PHE A C 1
ATOM 707 O O . PHE A 1 93 ? 12.017 -17.741 2.158 1.00 91.69 93 PHE A O 1
ATOM 714 N N . GLY A 1 94 ? 10.878 -18.317 0.314 1.00 90.50 94 GLY A N 1
ATOM 715 C CA . GLY A 1 94 ? 10.923 -19.755 0.555 1.00 90.50 94 GLY A CA 1
ATOM 716 C C . GLY A 1 94 ? 10.139 -20.538 -0.494 1.00 90.50 94 GLY A C 1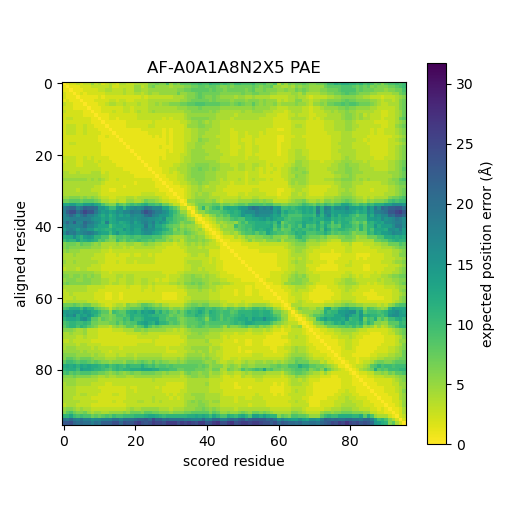
ATOM 717 O O . GLY A 1 94 ? 9.229 -20.007 -1.130 1.00 90.50 94 GLY A O 1
ATOM 718 N N . SER A 1 95 ? 10.516 -21.800 -0.693 1.00 73.12 95 SER A N 1
ATOM 719 C CA . SER A 1 95 ? 9.740 -22.776 -1.465 1.00 73.12 95 SER A CA 1
ATOM 720 C C . SER A 1 95 ? 8.777 -23.485 -0.513 1.00 73.12 95 SER A C 1
ATOM 722 O O . SER A 1 95 ? 9.185 -23.887 0.577 1.00 73.12 95 SER A O 1
ATOM 724 N N . LYS A 1 96 ? 7.508 -23.606 -0.912 1.00 59.78 96 LYS A N 1
ATOM 725 C CA . LYS A 1 96 ? 6.600 -24.587 -0.305 1.00 59.78 96 LYS A CA 1
ATOM 726 C C . LYS A 1 96 ? 7.039 -25.998 -0.666 1.00 59.78 96 LYS A C 1
ATOM 728 O O . LYS A 1 96 ? 7.511 -26.170 -1.812 1.00 59.78 96 LYS A O 1
#

InterPro domains:
  IPR012462 UFSP1/2/DUB, catalytic domain [PF07910] (5-94)

Foldseek 3Di:
DDPVVVPDPDDDWPVVVQVCCCVVPVDHDDDDDQDDPPVSCQVPVQVVQVVCCVPPQDWDWDTCPPPNFIWIWNHKDADPVGIDTDIDGPPDDDDD

pLDDT: mean 89.05, std 9.92, range [59.78, 97.12]

Mean predicted aligned error: 5.04 Å

Solvent-accessible surface area (backbone atoms only — not comparable to full-atom values): 6274 Å² total; per-residue (Å²): 131,64,80,76,56,69,90,53,88,75,87,80,52,56,66,57,51,36,52,51,37,29,74,77,66,72,43,86,67,87,88,82,87,75,91,57,61,72,74,45,41,60,64,56,50,46,57,54,45,50,54,40,50,74,75,69,58,67,78,40,78,43,64,21,89,90,72,82,49,57,34,38,36,74,47,71,49,77,59,98,91,48,73,47,72,44,73,45,71,74,82,76,82,81,84,133

Radius of gyration: 15.21 Å; Cα contacts (8 Å, |Δi|>4): 96; chains: 1; bounding box: 34×36×44 Å

Nearest PDB structures (foldseek):
  2z84-assembly1_A  TM=8.69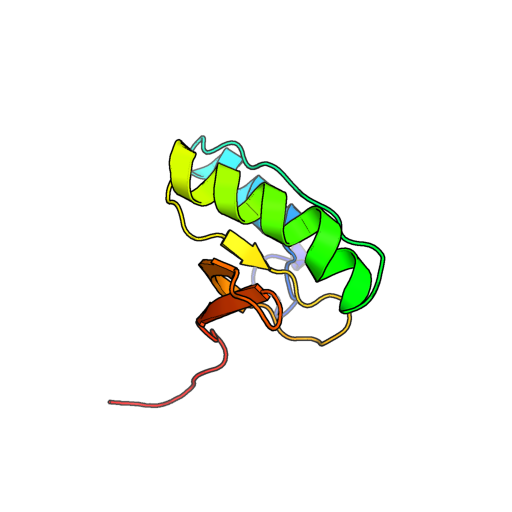9E-01  e=8.089E-06  Mus musculus
  3nop-assembly1_C  TM=2.869E-01  e=5.644E+00  Pseudomonas aeruginosa PAO1

Secondary structure (DSSP, 8-state):
--GGGTT------HHHHHHHHHHHH----------SSHHHIIIIIHHHHHHHHHHT---EEEP-TTTS--EEEEEEEEETTEEEEEEE-TT-----